Protein AF-A0A7S4I4C9-F1 (afdb_monomer)

Organism: NCBI:txid72548

pLDDT: mean 76.33, std 18.7, range [39.06, 92.88]

Secondary structure (DSSP, 8-state):
----------------------------------EEEEEEEETTEEEEEEEETTT--HHHHHHHHHHHHTPPTT----EEEE-SS--EEEE-SHHHHHHHHHHHHHSSS-EE-

Solvent-accessible surface area (backbone atoms only — not comparable to full-atom values): 7536 Å² total; per-residue (Å²): 140,82,89,86,91,84,80,87,87,88,84,84,93,76,82,95,74,89,78,87,75,74,85,72,74,82,78,69,82,78,66,91,63,62,57,38,36,45,40,51,75,58,93,92,48,72,51,72,50,76,47,40,70,88,70,64,41,48,65,52,52,50,57,50,48,32,72,71,74,68,51,61,87,91,65,86,78,77,53,63,38,52,59,93,91,64,51,81,48,77,42,88,45,50,69,55,43,50,52,50,48,54,55,18,61,75,39,89,77,41,44,39,71

Nearest PDB structures (foldseek):
  4mjs-assembly12_W  TM=8.061E-01  e=5.991E-05  Rattus norvegicus
  1wmh-assembly1_B  TM=8.757E-01  e=3.963E-04  Homo sapiens
  1wmh-assembly1_A  TM=9.223E-01  e=1.773E-03  Homo sapiens
  2kfk-assembly1_B  TM=7.683E-01  e=3.631E-03  Sacchar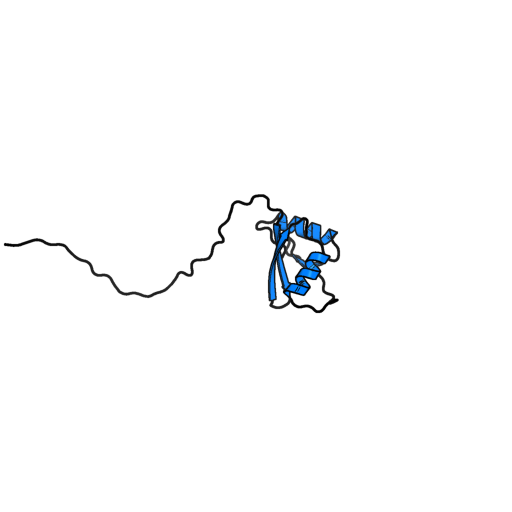omyces cerevisiae
  1j8c-assembly1_A  TM=4.738E-01  e=2.402E-02  Homo sapiens

Radius of gyration: 25.65 Å; Cα contacts (8 Å, |Δi|>4): 107; chains: 1; bounding box: 33×42×91 Å

Mean predicted aligned error: 13.72 Å

Sequence (113 aa):
ILPPFARHTSSSATRAELNTATIQAIQTPRTMANTIICKLSFGDEMRRFKINTEDITYQTIHTRAEALFGFAPDTKFKLQYKDDEGDVITMATDEEMFEAVALAVSIEPAILR

Foldseek 3Di:
DDDDDDDDDDDDDDDDDDDPPDPPDPDDPDPVQQKAWEWDDDDPDIDIDIDGLVRDFPVVVVVVCCVVVVNDPPPDDWDWWQAPVRDTHTDDGRVVVNVLQVRLVVDPPSYTD

Structure (mmCIF, N/CA/C/O backbone):
data_AF-A0A7S4I4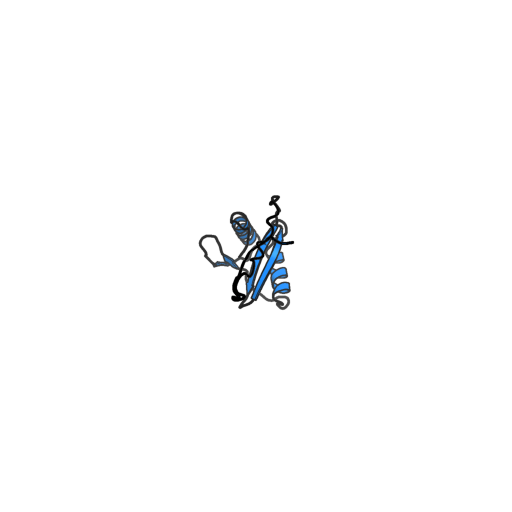C9-F1
#
_entry.id   AF-A0A7S4I4C9-F1
#
loop_
_atom_site.group_PDB
_atom_site.i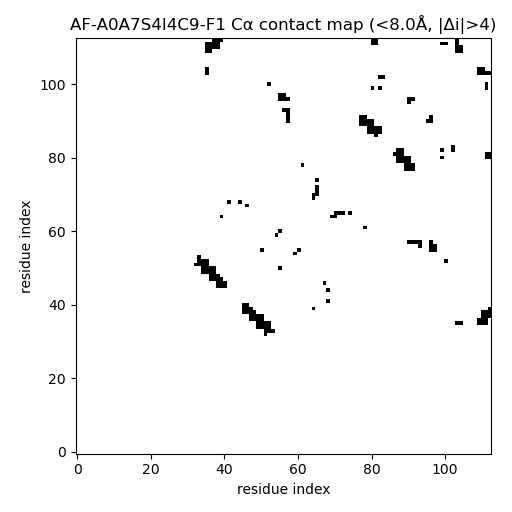d
_atom_site.type_symbol
_atom_site.label_atom_id
_atom_site.label_alt_id
_atom_site.label_comp_id
_atom_site.label_asym_id
_atom_site.label_entity_id
_atom_site.label_seq_id
_atom_site.pdbx_PDB_ins_code
_atom_site.Cartn_x
_atom_site.Cartn_y
_atom_site.Cartn_z
_atom_site.occupancy
_atom_site.B_iso_or_equiv
_atom_site.auth_seq_id
_atom_site.auth_comp_id
_atom_site.auth_asym_id
_atom_site.auth_atom_id
_atom_site.pdbx_PDB_model_num
ATOM 1 N N . ILE A 1 1 ? 4.363 -28.857 -81.036 1.00 44.81 1 ILE A N 1
ATOM 2 C CA . ILE A 1 1 ? 5.729 -28.943 -80.463 1.00 44.81 1 ILE A CA 1
ATOM 3 C C . ILE A 1 1 ? 5.582 -28.773 -78.947 1.00 44.81 1 ILE A C 1
ATOM 5 O O . ILE A 1 1 ? 4.866 -27.872 -78.539 1.00 44.81 1 ILE A O 1
ATOM 9 N N . LEU A 1 2 ? 6.158 -29.684 -78.159 1.00 43.03 2 LEU A N 1
ATOM 10 C CA . LEU A 1 2 ? 6.207 -29.775 -76.676 1.00 43.03 2 LEU A CA 1
ATOM 11 C C . LEU A 1 2 ? 7.688 -30.057 -76.293 1.00 43.03 2 LEU A C 1
ATOM 13 O O . LEU A 1 2 ? 8.426 -30.384 -77.230 1.00 43.03 2 LEU A O 1
ATOM 17 N N . PRO A 1 3 ? 8.166 -30.021 -75.019 1.00 63.00 3 PRO A N 1
ATOM 18 C CA . PRO A 1 3 ? 7.499 -29.927 -73.697 1.00 63.00 3 PRO A CA 1
ATOM 19 C C . PRO A 1 3 ? 7.925 -28.585 -72.996 1.00 63.00 3 PRO A C 1
ATOM 21 O O . PRO A 1 3 ? 7.834 -27.597 -73.722 1.00 63.00 3 PRO A O 1
ATOM 24 N N . PRO A 1 4 ? 8.406 -28.415 -71.723 1.00 55.78 4 PRO A N 1
ATOM 25 C CA . PRO A 1 4 ? 8.409 -29.249 -70.497 1.00 55.78 4 PRO A CA 1
ATOM 26 C C . PRO A 1 4 ? 8.120 -28.570 -69.114 1.00 55.78 4 PRO A C 1
ATOM 28 O O . PRO A 1 4 ? 8.767 -27.612 -68.714 1.00 55.78 4 PRO A O 1
ATOM 31 N N . PHE A 1 5 ? 7.289 -29.249 -68.306 1.00 42.97 5 PHE A N 1
ATOM 32 C CA . PHE A 1 5 ? 7.571 -29.713 -66.921 1.00 42.97 5 PHE A CA 1
ATOM 33 C C . PHE A 1 5 ? 7.920 -28.745 -65.748 1.00 42.97 5 PHE A C 1
ATOM 35 O O . PHE A 1 5 ? 9.053 -28.297 -65.604 1.00 42.97 5 PHE A O 1
ATOM 42 N N . ALA A 1 6 ? 7.017 -28.666 -64.754 1.00 49.12 6 ALA A N 1
ATOM 43 C CA . ALA A 1 6 ? 7.313 -28.526 -63.310 1.00 49.12 6 ALA A CA 1
ATOM 44 C C . ALA A 1 6 ? 6.112 -29.082 -62.500 1.00 49.12 6 ALA A C 1
ATOM 46 O O . ALA A 1 6 ? 5.012 -28.557 -62.595 1.00 49.12 6 ALA A O 1
ATOM 47 N N . ARG A 1 7 ? 6.183 -30.324 -62.001 1.00 45.25 7 ARG A N 1
ATOM 48 C CA . ARG A 1 7 ? 6.522 -30.744 -60.619 1.00 45.25 7 ARG A CA 1
ATOM 49 C C . ARG A 1 7 ? 5.521 -30.346 -59.509 1.00 45.25 7 ARG A C 1
ATOM 51 O O . ARG A 1 7 ? 5.375 -29.172 -59.222 1.00 45.25 7 ARG A O 1
ATOM 58 N N . HIS A 1 8 ? 4.928 -31.387 -58.891 1.00 39.06 8 HIS A N 1
ATOM 59 C CA . HIS A 1 8 ? 4.781 -31.685 -57.442 1.00 39.06 8 HIS A CA 1
ATOM 60 C C . HIS A 1 8 ? 4.703 -30.489 -56.454 1.00 39.06 8 HIS A C 1
ATOM 62 O O . HIS A 1 8 ? 5.545 -29.606 -56.499 1.00 39.06 8 HIS A O 1
ATOM 68 N N . THR A 1 9 ? 3.813 -30.472 -55.451 1.00 46.25 9 THR A N 1
ATOM 69 C CA . THR A 1 9 ? 3.727 -31.473 -54.357 1.00 46.25 9 THR A CA 1
ATOM 70 C C . THR A 1 9 ? 2.337 -31.596 -53.701 1.00 46.25 9 THR A C 1
ATOM 72 O O . THR A 1 9 ? 1.484 -30.721 -53.813 1.00 46.25 9 THR A O 1
ATOM 75 N N . SER A 1 10 ? 2.132 -32.690 -52.959 1.00 46.53 10 SER A N 1
ATOM 76 C CA . SER A 1 10 ? 1.012 -32.897 -52.025 1.00 46.53 10 SER A CA 1
ATOM 77 C C . SER A 1 10 ? 1.402 -32.499 -50.595 1.00 46.53 10 SER A C 1
ATOM 79 O O . SER A 1 10 ? 2.516 -32.815 -50.189 1.00 46.53 10 SER A O 1
ATOM 81 N N . SER A 1 11 ? 0.483 -31.919 -49.811 1.00 44.31 11 SER A N 1
ATOM 82 C CA . SER A 1 11 ? 0.466 -32.005 -48.332 1.00 44.31 11 SER A CA 1
ATOM 83 C C . SER A 1 11 ? -0.891 -31.502 -47.807 1.00 44.31 11 SER A C 1
ATOM 85 O O . SER A 1 11 ? -1.244 -30.346 -47.995 1.00 44.31 11 SER A O 1
ATOM 87 N N . SER A 1 12 ? -1.788 -32.400 -47.392 1.00 45.25 12 SER A N 1
ATOM 88 C CA . SER A 1 12 ? -2.016 -32.791 -45.985 1.00 45.25 12 SER A CA 1
ATOM 89 C C . SER A 1 12 ? -2.789 -31.750 -45.159 1.00 45.25 12 SER A C 1
ATOM 91 O O . SER A 1 12 ? -2.219 -30.799 -44.629 1.00 45.25 12 SER A O 1
ATOM 93 N N . ALA A 1 13 ? -4.091 -31.982 -44.986 1.00 49.75 13 ALA A N 1
ATOM 94 C CA . ALA A 1 13 ? -4.889 -31.270 -43.997 1.00 49.75 13 ALA A CA 1
ATOM 95 C C . ALA A 1 13 ? -4.618 -31.825 -42.590 1.00 49.75 13 ALA A C 1
ATOM 97 O O . ALA A 1 13 ? -4.847 -33.008 -42.356 1.00 49.75 13 ALA A O 1
ATOM 98 N N . THR A 1 14 ? -4.231 -30.965 -41.646 1.00 42.47 14 THR A N 1
ATOM 99 C CA . THR A 1 14 ? -4.340 -31.246 -40.205 1.00 42.47 14 THR A CA 1
ATOM 100 C C . THR A 1 14 ? -4.483 -29.960 -39.395 1.00 42.47 14 THR A C 1
ATOM 102 O O . THR A 1 14 ? -3.557 -29.163 -39.326 1.00 42.47 14 THR A O 1
ATOM 105 N N . ARG A 1 15 ? -5.629 -29.866 -38.708 1.00 48.28 15 ARG A N 1
ATOM 106 C CA . ARG A 1 15 ? -5.725 -29.568 -37.270 1.00 48.28 15 ARG A CA 1
ATOM 107 C C . ARG A 1 15 ? -5.181 -28.213 -36.783 1.00 48.28 15 ARG A C 1
ATOM 109 O O . ARG A 1 15 ? -4.002 -28.053 -36.495 1.00 48.28 15 ARG A O 1
ATOM 116 N N . ALA A 1 16 ? -6.110 -27.279 -36.582 1.00 48.41 16 ALA A N 1
ATOM 117 C CA . ALA A 1 16 ? -5.880 -26.070 -35.802 1.00 48.41 16 ALA A CA 1
ATOM 118 C C . ALA A 1 16 ? -5.681 -26.415 -34.316 1.00 48.41 16 ALA A C 1
ATOM 120 O O . ALA A 1 16 ? -6.617 -26.863 -33.660 1.00 48.41 16 ALA A O 1
ATOM 121 N N . GLU A 1 17 ? -4.481 -26.176 -33.791 1.00 51.69 17 GLU A N 1
ATOM 122 C CA . GLU A 1 17 ? -4.177 -26.174 -32.358 1.00 51.69 17 GLU A CA 1
ATOM 123 C C . GLU A 1 17 ? -2.926 -25.310 -32.104 1.00 51.69 17 GLU A C 1
ATOM 125 O O . GLU A 1 17 ? -1.985 -25.336 -32.891 1.00 51.69 17 GLU A O 1
ATOM 130 N N . LEU A 1 18 ? -2.924 -24.585 -30.977 1.00 44.72 18 LEU A N 1
ATOM 131 C CA . LEU A 1 18 ? -1.745 -24.010 -30.304 1.00 44.72 18 LEU A CA 1
ATOM 132 C C . LEU A 1 18 ? -0.932 -22.923 -31.048 1.00 44.72 18 LEU A C 1
ATOM 134 O O . LEU A 1 18 ? 0.101 -23.189 -31.654 1.00 44.72 18 LEU A O 1
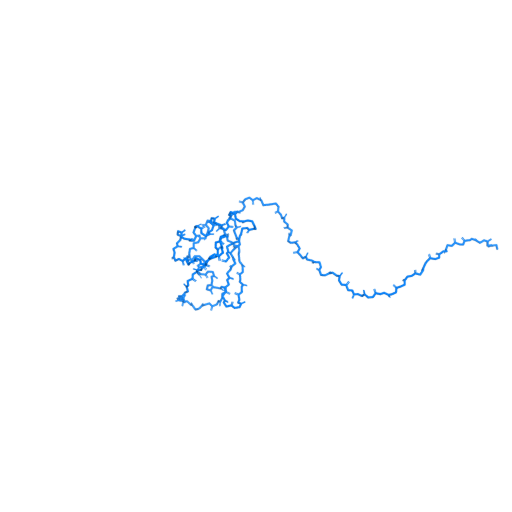ATOM 138 N N . ASN A 1 19 ? -1.260 -21.653 -30.786 1.00 46.25 19 ASN A N 1
ATOM 139 C CA . ASN A 1 19 ? -0.492 -20.921 -29.764 1.00 46.25 19 ASN A CA 1
ATOM 140 C C . ASN A 1 19 ? -1.167 -19.600 -29.363 1.00 46.25 19 ASN A C 1
ATOM 142 O O . ASN A 1 19 ? -1.183 -18.632 -30.123 1.00 46.25 19 ASN A O 1
ATOM 146 N N . THR A 1 20 ? -1.657 -19.533 -28.123 1.00 42.81 20 THR A N 1
ATOM 147 C CA . THR A 1 20 ? -1.976 -18.259 -27.469 1.00 42.81 20 THR A CA 1
ATOM 148 C C . THR A 1 20 ? -0.655 -17.579 -27.136 1.00 42.81 20 THR A C 1
ATOM 150 O O . THR A 1 20 ? -0.066 -17.839 -26.089 1.00 42.81 20 THR A O 1
ATOM 153 N N . ALA A 1 21 ? -0.153 -16.757 -28.058 1.00 47.12 21 ALA A N 1
ATOM 154 C CA . ALA A 1 21 ? 1.095 -16.035 -27.868 1.00 47.12 21 ALA A CA 1
ATOM 155 C C . ALA A 1 21 ? 0.984 -15.120 -26.641 1.00 47.12 21 ALA A C 1
ATOM 157 O O . ALA A 1 21 ? 0.265 -14.119 -26.651 1.00 47.12 21 ALA A O 1
ATOM 158 N N . THR A 1 22 ? 1.696 -15.498 -25.579 1.00 43.97 22 THR A N 1
ATOM 159 C CA . THR A 1 22 ? 1.883 -14.715 -24.361 1.00 43.97 22 THR A CA 1
ATOM 160 C C . THR A 1 22 ? 2.171 -13.263 -24.718 1.00 43.97 22 THR A C 1
ATOM 162 O O . THR A 1 22 ? 3.170 -12.981 -25.379 1.00 43.97 22 THR A O 1
ATOM 165 N N . ILE A 1 23 ? 1.341 -12.334 -24.232 1.00 54.06 23 ILE A N 1
ATOM 166 C CA . ILE A 1 23 ? 1.662 -10.904 -24.247 1.00 54.06 23 ILE A CA 1
ATOM 167 C C . ILE A 1 23 ? 2.795 -10.685 -23.238 1.00 54.06 23 ILE A C 1
ATOM 169 O O . ILE A 1 23 ? 2.581 -10.289 -22.092 1.00 54.06 23 ILE A O 1
ATOM 173 N N . GLN A 1 24 ? 4.021 -11.007 -23.654 1.00 47.50 24 GLN A N 1
ATOM 174 C CA . GLN A 1 24 ? 5.225 -10.609 -22.946 1.00 47.50 24 GLN A CA 1
ATOM 175 C C . GLN A 1 24 ? 5.292 -9.089 -23.039 1.00 47.50 24 GLN A C 1
ATOM 177 O O . GLN A 1 24 ? 5.474 -8.522 -24.116 1.00 47.50 24 GLN A O 1
ATOM 182 N N . ALA A 1 25 ? 5.048 -8.437 -21.902 1.00 54.62 25 ALA A N 1
ATOM 183 C CA . ALA A 1 25 ? 5.053 -6.990 -21.808 1.00 54.62 25 ALA A CA 1
ATOM 184 C C . ALA A 1 25 ? 6.380 -6.448 -22.348 1.00 54.62 25 ALA A C 1
ATOM 186 O O . ALA A 1 25 ? 7.450 -6.879 -21.917 1.00 54.62 25 ALA A O 1
ATOM 187 N N . ILE A 1 26 ? 6.283 -5.503 -23.284 1.00 51.56 26 ILE A N 1
ATOM 188 C CA . ILE A 1 26 ? 7.425 -4.818 -23.884 1.00 51.56 26 ILE A CA 1
ATOM 189 C C . ILE A 1 26 ? 8.227 -4.189 -22.742 1.00 51.56 26 ILE A C 1
ATOM 191 O O . ILE A 1 26 ? 7.781 -3.218 -22.129 1.00 51.56 26 ILE A O 1
ATOM 195 N N . GLN A 1 27 ? 9.389 -4.764 -22.428 1.00 53.38 27 GLN A N 1
ATOM 196 C CA . GLN A 1 27 ? 10.298 -4.203 -21.437 1.00 53.38 27 GLN A CA 1
ATOM 197 C C . GLN A 1 27 ? 10.994 -2.993 -22.060 1.00 53.38 27 GLN A C 1
ATOM 199 O O . GLN A 1 27 ? 12.077 -3.100 -22.632 1.00 53.38 27 GLN A O 1
ATOM 204 N N . THR A 1 28 ? 10.359 -1.825 -21.958 1.00 46.81 28 THR A N 1
ATOM 205 C CA . THR A 1 28 ? 11.081 -0.562 -22.093 1.00 46.81 28 THR A CA 1
ATOM 206 C C . THR A 1 28 ? 12.209 -0.525 -21.058 1.00 46.81 28 THR A C 1
ATOM 208 O O . THR A 1 28 ? 12.013 -0.985 -19.926 1.00 46.81 28 THR A O 1
ATOM 211 N N . PRO A 1 29 ? 13.399 -0.011 -21.422 1.00 41.09 29 PRO A N 1
ATOM 212 C CA . PRO A 1 29 ? 14.520 0.056 -20.500 1.00 41.09 29 PRO A CA 1
ATOM 213 C C . PRO A 1 29 ? 14.108 0.875 -19.282 1.00 41.09 29 PRO A C 1
ATOM 215 O O . PRO A 1 29 ? 13.622 2.002 -19.410 1.00 41.09 29 PRO A O 1
ATOM 218 N N . ARG A 1 30 ? 14.287 0.293 -18.094 1.00 49.94 30 ARG A N 1
ATOM 219 C CA . ARG A 1 30 ? 14.020 0.996 -16.846 1.00 49.94 30 ARG A CA 1
ATOM 220 C C . ARG A 1 30 ? 15.103 2.058 -16.656 1.00 49.94 30 ARG A C 1
ATOM 222 O O . ARG A 1 30 ? 16.138 1.803 -16.049 1.00 49.94 30 ARG A O 1
ATOM 229 N N . THR A 1 31 ? 14.812 3.285 -17.091 1.00 44.62 31 THR A N 1
ATOM 230 C CA . THR A 1 31 ? 15.118 4.444 -16.241 1.00 44.62 31 THR A CA 1
ATOM 231 C C . THR A 1 31 ? 14.704 4.067 -14.819 1.00 44.62 31 THR A C 1
ATOM 233 O O . THR A 1 31 ? 13.673 3.404 -14.672 1.00 44.62 31 THR A O 1
ATOM 236 N N . MET A 1 32 ? 15.483 4.455 -13.806 1.00 50.22 32 MET A N 1
ATOM 237 C CA . MET A 1 32 ? 15.166 4.268 -12.381 1.00 50.22 32 MET A CA 1
ATOM 238 C C . MET A 1 32 ? 13.902 5.066 -12.021 1.00 50.22 32 MET A C 1
ATOM 240 O O . MET A 1 32 ? 13.951 6.102 -11.368 1.00 50.22 32 MET A O 1
ATOM 244 N N . ALA A 1 33 ? 12.765 4.629 -12.552 1.00 56.09 33 ALA A N 1
ATOM 245 C CA . ALA A 1 33 ? 11.464 5.171 -12.273 1.00 56.09 33 ALA A CA 1
ATOM 246 C C . ALA A 1 33 ? 11.181 4.787 -10.835 1.00 56.09 33 ALA A C 1
ATOM 248 O O . ALA A 1 33 ? 11.167 3.600 -10.503 1.00 56.09 33 ALA A O 1
ATOM 249 N N . ASN A 1 34 ? 10.935 5.799 -10.014 1.00 76.19 34 ASN A N 1
ATOM 250 C CA . ASN A 1 34 ? 10.595 5.685 -8.604 1.00 76.19 34 ASN A CA 1
ATOM 251 C C . ASN A 1 34 ? 9.236 4.978 -8.396 1.00 76.19 34 ASN A C 1
ATOM 253 O O . ASN A 1 34 ? 8.574 5.207 -7.405 1.00 76.19 34 ASN A O 1
ATOM 257 N N . THR A 1 35 ? 8.755 4.169 -9.343 1.00 84.81 35 THR A N 1
ATOM 258 C CA . THR A 1 35 ? 7.388 3.660 -9.434 1.00 84.81 35 THR A CA 1
ATOM 259 C C . THR A 1 35 ? 7.351 2.159 -9.169 1.00 84.81 35 THR A C 1
ATOM 261 O O . THR A 1 35 ? 7.825 1.366 -9.987 1.00 84.81 35 THR A O 1
ATOM 264 N N . ILE A 1 36 ? 6.706 1.756 -8.076 1.00 89.31 36 ILE A N 1
ATOM 265 C CA . ILE A 1 36 ? 6.446 0.348 -7.752 1.00 89.31 36 ILE A CA 1
ATOM 266 C C . ILE A 1 36 ? 5.063 -0.095 -8.233 1.00 89.31 36 ILE A C 1
ATOM 268 O O . ILE A 1 36 ? 4.179 0.718 -8.521 1.00 89.31 36 ILE A O 1
ATOM 272 N N . ILE A 1 37 ? 4.860 -1.411 -8.307 1.00 91.00 37 ILE A N 1
ATOM 273 C CA . ILE A 1 37 ? 3.539 -2.010 -8.506 1.00 91.00 37 ILE A CA 1
ATOM 274 C C . ILE A 1 37 ? 3.009 -2.461 -7.141 1.00 91.00 37 ILE A C 1
ATOM 276 O O . ILE A 1 37 ? 3.479 -3.449 -6.586 1.00 91.00 37 ILE A O 1
ATOM 280 N N . CYS A 1 38 ? 1.989 -1.789 -6.618 1.00 91.44 38 CYS A N 1
ATOM 281 C CA . CYS A 1 38 ? 1.249 -2.279 -5.458 1.00 91.44 38 CYS A CA 1
ATOM 282 C C . CYS A 1 38 ? 0.192 -3.279 -5.930 1.00 91.44 38 CYS A C 1
ATOM 284 O O . CYS A 1 38 ? -0.648 -2.950 -6.773 1.00 91.44 38 CYS A O 1
ATOM 286 N N . LYS A 1 39 ? 0.222 -4.500 -5.395 1.00 92.88 39 LYS A N 1
ATOM 287 C CA . LYS A 1 39 ? -0.749 -5.561 -5.671 1.00 92.88 39 LYS A CA 1
ATOM 288 C C . LYS A 1 39 ? -1.513 -5.854 -4.380 1.00 92.88 39 LYS A C 1
ATOM 290 O O . LYS A 1 39 ? -1.004 -6.540 -3.509 1.00 92.88 39 LYS A O 1
ATOM 295 N N . LEU A 1 40 ? -2.737 -5.346 -4.280 1.00 92.31 40 LEU A N 1
ATOM 296 C CA . LEU A 1 40 ? -3.636 -5.597 -3.157 1.00 92.31 40 LEU A CA 1
ATOM 297 C C . LEU A 1 40 ? -4.521 -6.817 -3.440 1.00 92.31 40 LEU A C 1
ATOM 299 O O . LEU A 1 40 ? -4.944 -7.038 -4.579 1.00 92.31 40 LEU A O 1
ATOM 303 N N . SER A 1 41 ? -4.851 -7.575 -2.399 1.00 91.75 41 SER A N 1
ATOM 304 C CA . SER A 1 41 ? -5.794 -8.697 -2.464 1.00 91.75 41 SER A CA 1
ATOM 305 C C . SER A 1 41 ? -6.723 -8.706 -1.256 1.00 91.75 41 SER A C 1
ATOM 307 O O . SER A 1 41 ? -6.255 -8.584 -0.125 1.00 91.75 41 SER A O 1
ATOM 309 N N . PHE A 1 42 ? -8.019 -8.886 -1.500 1.00 90.56 42 PHE A N 1
ATOM 310 C CA . PHE A 1 42 ? -9.060 -8.956 -0.482 1.00 90.56 42 PHE A CA 1
ATOM 311 C C . PHE A 1 42 ? -10.105 -10.006 -0.882 1.00 90.56 42 PHE A C 1
ATOM 313 O O . PHE A 1 42 ? -10.770 -9.877 -1.909 1.00 90.56 42 PHE A O 1
ATOM 320 N N . GLY A 1 43 ? -10.241 -11.064 -0.077 1.00 88.69 43 GLY A N 1
ATOM 321 C CA . GLY A 1 43 ? -11.071 -12.216 -0.435 1.00 88.69 43 GLY A CA 1
ATOM 322 C C . GLY A 1 43 ? -10.580 -12.881 -1.726 1.00 88.69 43 GLY A C 1
ATOM 323 O O . GLY A 1 43 ? -9.411 -13.247 -1.822 1.00 88.69 43 GLY A O 1
ATOM 324 N N . ASP A 1 44 ? -11.474 -13.013 -2.706 1.00 89.94 44 ASP A N 1
ATOM 325 C CA . ASP A 1 44 ? -11.169 -13.525 -4.053 1.00 89.94 44 ASP A CA 1
ATOM 326 C C . ASP A 1 44 ? -10.667 -12.422 -5.013 1.00 89.94 44 ASP A C 1
ATOM 328 O O . ASP A 1 44 ? -10.134 -12.697 -6.087 1.00 89.94 44 ASP A O 1
ATOM 332 N N . GLU A 1 45 ? -10.807 -11.145 -4.638 1.00 90.75 45 GLU A N 1
ATOM 333 C CA . GLU A 1 45 ? -10.491 -10.024 -5.517 1.00 90.75 45 GLU A CA 1
ATOM 334 C C . GLU A 1 45 ? -9.026 -9.581 -5.395 1.00 90.75 45 GLU A C 1
ATOM 336 O O . GLU A 1 45 ? -8.485 -9.392 -4.303 1.00 90.75 45 GLU A O 1
ATOM 341 N N . MET A 1 46 ? -8.380 -9.347 -6.541 1.00 92.75 46 MET A N 1
ATOM 342 C CA . MET A 1 46 ? -7.004 -8.858 -6.614 1.00 92.75 46 MET A CA 1
ATOM 343 C C . MET A 1 46 ? -6.899 -7.658 -7.554 1.00 92.75 46 MET A C 1
ATOM 345 O O . MET A 1 46 ? -7.220 -7.734 -8.742 1.00 92.75 46 MET A O 1
ATOM 349 N N . ARG A 1 47 ? -6.386 -6.542 -7.033 1.00 90.69 47 ARG A N 1
ATOM 350 C CA . ARG A 1 47 ? -6.225 -5.276 -7.757 1.00 90.69 47 ARG A CA 1
ATOM 351 C C . ARG A 1 47 ? -4.764 -4.852 -7.724 1.00 90.69 47 ARG A C 1
ATOM 353 O O . ARG A 1 47 ? -4.103 -4.944 -6.697 1.00 90.69 47 ARG A O 1
ATOM 360 N N . ARG A 1 48 ? -4.244 -4.375 -8.857 1.00 91.19 48 ARG A N 1
ATOM 361 C CA . ARG A 1 48 ? -2.875 -3.850 -8.948 1.00 91.19 48 ARG A CA 1
ATOM 362 C C . ARG A 1 48 ? -2.881 -2.433 -9.499 1.00 91.19 48 ARG A C 1
ATOM 364 O O . ARG A 1 48 ? -3.601 -2.158 -10.457 1.00 91.19 48 ARG A O 1
ATOM 371 N N . PHE A 1 49 ? -2.057 -1.564 -8.935 1.00 90.44 49 PHE A N 1
ATOM 372 C CA . PHE A 1 49 ? -1.831 -0.211 -9.432 1.00 90.44 49 PHE A CA 1
ATOM 373 C C . PHE A 1 49 ? -0.345 0.140 -9.369 1.00 90.44 49 PHE A C 1
ATOM 375 O O . PHE A 1 49 ? 0.456 -0.580 -8.777 1.00 90.44 49 PHE A O 1
ATOM 382 N N . LYS A 1 50 ? 0.021 1.233 -10.036 1.00 91.12 50 LYS A N 1
ATOM 383 C CA . LYS A 1 50 ? 1.365 1.806 -9.998 1.00 91.12 50 LYS A CA 1
ATOM 384 C C . LYS A 1 50 ? 1.325 3.099 -9.196 1.00 91.12 50 LYS A C 1
ATOM 386 O O . LYS A 1 50 ? 0.377 3.867 -9.350 1.00 91.12 50 LYS A O 1
ATOM 391 N N . ILE A 1 51 ? 2.330 3.318 -8.361 1.00 90.19 51 ILE A N 1
ATOM 392 C CA . ILE A 1 51 ? 2.490 4.515 -7.528 1.00 90.19 51 ILE A CA 1
ATOM 393 C C . ILE A 1 51 ? 3.981 4.793 -7.348 1.00 90.19 51 ILE A C 1
ATOM 395 O O . ILE A 1 51 ? 4.780 3.855 -7.408 1.00 90.19 51 ILE A O 1
ATOM 399 N N . ASN A 1 52 ? 4.362 6.056 -7.155 1.00 89.69 52 ASN A N 1
ATOM 400 C CA . ASN A 1 52 ? 5.745 6.377 -6.833 1.00 89.69 52 ASN A CA 1
ATOM 401 C C . ASN A 1 52 ? 6.054 6.085 -5.356 1.00 89.69 52 ASN A C 1
ATOM 403 O O . ASN A 1 52 ? 5.188 6.212 -4.494 1.00 89.69 52 ASN A O 1
ATOM 407 N N . THR A 1 53 ? 7.296 5.719 -5.066 1.00 84.94 53 THR A N 1
ATOM 408 C CA . THR A 1 53 ? 7.850 5.453 -3.731 1.00 84.94 53 THR A CA 1
ATOM 409 C C . THR A 1 53 ? 7.940 6.708 -2.865 1.00 84.94 53 THR A C 1
ATOM 411 O O . THR A 1 53 ? 8.089 6.597 -1.656 1.00 84.94 53 THR A O 1
ATOM 414 N N . GLU A 1 54 ? 7.817 7.893 -3.463 1.00 84.88 54 GLU A N 1
ATOM 415 C CA . GLU A 1 54 ? 7.677 9.178 -2.766 1.00 84.88 54 GLU A CA 1
ATOM 416 C C . GLU A 1 54 ? 6.213 9.545 -2.445 1.00 84.88 54 GLU A C 1
ATOM 418 O O . GLU A 1 54 ? 5.959 10.271 -1.490 1.00 84.88 54 GLU A O 1
ATOM 423 N N . ASP A 1 55 ? 5.244 9.008 -3.200 1.00 85.69 55 ASP A N 1
ATOM 424 C CA . ASP A 1 55 ? 3.801 9.255 -3.013 1.00 85.69 55 ASP A CA 1
ATOM 425 C C . ASP A 1 55 ? 3.134 8.228 -2.070 1.00 85.69 55 ASP A C 1
ATOM 427 O O . ASP A 1 55 ? 1.951 8.347 -1.709 1.00 85.69 55 ASP A O 1
ATOM 431 N N . ILE A 1 56 ? 3.856 7.158 -1.722 1.00 87.69 56 ILE A N 1
ATOM 432 C CA . ILE A 1 56 ? 3.322 6.049 -0.939 1.00 87.69 56 ILE A CA 1
ATOM 433 C C . ILE A 1 56 ? 3.377 6.348 0.559 1.00 87.69 56 ILE A C 1
ATOM 435 O O . ILE A 1 56 ? 4.427 6.530 1.160 1.00 87.69 56 ILE A O 1
ATOM 439 N N . THR A 1 57 ? 2.198 6.357 1.170 1.00 89.38 57 THR A N 1
ATOM 440 C CA . THR A 1 57 ? 2.014 6.441 2.619 1.00 89.38 57 THR A CA 1
ATOM 441 C C . THR A 1 57 ? 0.952 5.430 3.028 1.00 89.38 57 THR A C 1
ATOM 443 O O . THR A 1 57 ? 0.147 5.001 2.188 1.00 89.38 57 THR A O 1
ATOM 446 N N . TYR A 1 58 ? 0.894 5.085 4.316 1.00 88.75 58 TYR A N 1
ATOM 447 C CA . TYR A 1 58 ? -0.165 4.230 4.857 1.00 88.75 58 TYR A CA 1
ATOM 448 C C . TYR A 1 58 ? -1.565 4.736 4.458 1.00 88.75 58 TYR A C 1
ATOM 450 O O . TYR A 1 58 ? -2.379 3.983 3.916 1.00 88.75 58 TYR A O 1
ATOM 458 N N . GLN A 1 59 ? -1.808 6.044 4.609 1.00 89.31 59 GLN A N 1
ATOM 459 C CA . GLN A 1 59 ? -3.073 6.682 4.238 1.00 89.31 59 GLN A CA 1
ATOM 460 C C . GLN A 1 59 ? -3.345 6.622 2.727 1.00 89.31 59 GLN A C 1
ATOM 462 O O . GLN A 1 59 ? -4.471 6.320 2.327 1.00 89.31 59 GLN A O 1
ATOM 467 N N . THR A 1 60 ? -2.333 6.853 1.877 1.00 90.69 60 THR A N 1
ATOM 468 C CA . THR A 1 60 ? -2.491 6.758 0.415 1.00 90.69 60 THR A CA 1
ATOM 469 C C . THR A 1 60 ? -2.950 5.357 0.008 1.00 90.69 60 THR A C 1
ATOM 471 O O . THR A 1 60 ? -3.856 5.221 -0.815 1.00 90.69 60 THR A O 1
ATOM 474 N N . ILE A 1 61 ? -2.365 4.303 0.590 1.00 90.38 61 ILE A N 1
ATOM 475 C CA . ILE A 1 61 ? -2.744 2.917 0.286 1.00 90.38 61 ILE A CA 1
ATOM 476 C C . ILE A 1 61 ? -4.125 2.573 0.855 1.00 90.38 61 ILE A C 1
ATOM 478 O O . ILE A 1 61 ? -4.895 1.914 0.157 1.00 90.38 61 ILE A O 1
ATOM 482 N N . HIS A 1 62 ? -4.487 3.072 2.042 1.00 90.12 62 HIS A N 1
ATOM 483 C CA . HIS A 1 62 ? -5.827 2.893 2.617 1.00 90.12 62 HIS A CA 1
ATOM 484 C C . HIS A 1 62 ? -6.912 3.469 1.690 1.00 90.12 62 HIS A C 1
ATOM 486 O O . HIS A 1 62 ? -7.789 2.740 1.229 1.00 90.12 62 HIS A O 1
ATOM 492 N N . THR A 1 63 ? -6.784 4.738 1.292 1.00 90.50 63 THR A N 1
ATOM 493 C CA . THR A 1 63 ? -7.725 5.400 0.370 1.00 90.50 63 THR A CA 1
ATOM 494 C C . THR A 1 63 ? -7.762 4.730 -1.011 1.00 90.50 63 THR A C 1
ATOM 496 O O . THR A 1 63 ? -8.815 4.654 -1.648 1.00 90.50 63 THR A O 1
ATOM 499 N N . ARG A 1 64 ? -6.634 4.188 -1.497 1.00 90.69 64 ARG A N 1
ATOM 500 C CA . ARG A 1 64 ? -6.610 3.393 -2.739 1.00 90.69 64 ARG A CA 1
ATOM 501 C C . ARG A 1 64 ? -7.331 2.057 -2.582 1.00 90.69 64 ARG A C 1
ATOM 503 O O . ARG A 1 64 ? -8.039 1.674 -3.507 1.00 90.69 64 ARG A O 1
ATOM 510 N N . ALA A 1 65 ? -7.176 1.364 -1.457 1.00 90.69 65 ALA A N 1
ATOM 511 C CA . ALA A 1 65 ? -7.869 0.108 -1.186 1.00 90.69 65 ALA A CA 1
ATOM 512 C C . ALA A 1 65 ? -9.390 0.320 -1.101 1.00 90.69 65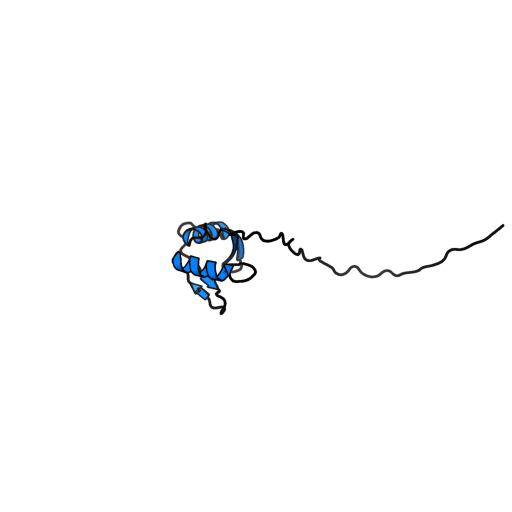 ALA A C 1
ATOM 514 O O . ALA A 1 65 ? -10.131 -0.384 -1.784 1.00 90.69 65 ALA A O 1
ATOM 515 N N . GLU A 1 66 ? -9.846 1.345 -0.373 1.00 91.31 66 GLU A N 1
ATOM 516 C CA . GLU A 1 66 ? -11.262 1.742 -0.309 1.00 91.31 66 GLU A CA 1
ATOM 517 C C . GLU A 1 66 ? -11.858 1.954 -1.706 1.00 91.31 66 GLU A C 1
ATOM 519 O O . GLU A 1 66 ? -12.873 1.349 -2.050 1.00 91.31 66 GLU A O 1
ATOM 524 N N . ALA A 1 67 ? -11.183 2.743 -2.549 1.00 90.25 67 ALA A N 1
ATOM 525 C CA . ALA A 1 67 ? -11.632 3.032 -3.909 1.00 90.25 67 ALA A CA 1
ATOM 526 C C . ALA A 1 67 ? -11.568 1.822 -4.866 1.00 90.25 67 ALA A C 1
ATOM 528 O O . ALA A 1 67 ? -12.315 1.780 -5.843 1.00 90.25 67 ALA A O 1
ATOM 529 N N . LEU A 1 68 ? -10.670 0.859 -4.627 1.00 90.88 68 LEU A N 1
ATOM 530 C CA . LEU A 1 68 ? -10.469 -0.311 -5.493 1.00 90.88 68 LEU A CA 1
ATOM 531 C C . LEU A 1 68 ? -11.398 -1.484 -5.164 1.00 90.88 68 LEU A C 1
ATOM 533 O O . LEU A 1 68 ? -11.808 -2.178 -6.093 1.00 90.88 68 LEU A O 1
ATOM 537 N N . PHE A 1 69 ? -11.711 -1.694 -3.883 1.00 88.94 69 PHE A N 1
ATOM 538 C CA . PHE A 1 69 ? -12.586 -2.771 -3.397 1.00 88.94 69 PHE A CA 1
ATOM 539 C C . PHE A 1 69 ? -14.000 -2.286 -3.030 1.00 88.94 69 PHE A C 1
ATOM 541 O O . PHE A 1 69 ? -14.853 -3.089 -2.661 1.00 88.94 69 PHE A O 1
ATOM 548 N N . GLY A 1 70 ? -14.271 -0.979 -3.129 1.00 88.38 70 GLY A N 1
ATOM 549 C CA . GLY A 1 70 ? -15.587 -0.404 -2.842 1.00 88.38 70 GLY A CA 1
ATOM 550 C C . GLY A 1 70 ? -15.962 -0.446 -1.360 1.00 88.38 70 GLY A C 1
ATOM 551 O O . GLY A 1 70 ? -17.137 -0.616 -1.033 1.00 88.38 70 GLY A O 1
ATOM 552 N N . PHE A 1 71 ? -14.982 -0.320 -0.460 1.00 88.50 71 PHE A N 1
ATOM 553 C CA . PHE A 1 71 ? -15.259 -0.254 0.974 1.00 88.50 71 PHE A CA 1
ATOM 554 C C . PHE A 1 71 ? -16.048 1.015 1.320 1.00 88.50 71 PHE A C 1
ATOM 556 O O . PHE A 1 71 ? -15.896 2.060 0.684 1.00 88.50 71 PHE A O 1
ATOM 563 N N . ALA A 1 72 ? -16.885 0.935 2.356 1.00 87.06 72 ALA A N 1
ATOM 564 C CA . ALA A 1 72 ? -17.555 2.115 2.885 1.00 87.06 72 ALA A CA 1
ATOM 565 C C . ALA A 1 72 ? -16.523 3.080 3.508 1.00 87.06 72 ALA A C 1
ATOM 567 O O . ALA A 1 72 ? -15.503 2.609 4.029 1.00 87.06 72 ALA A O 1
ATOM 568 N N . PRO A 1 73 ? -16.784 4.401 3.526 1.00 77.38 73 PRO A N 1
ATOM 569 C CA . PRO A 1 73 ? -16.001 5.336 4.330 1.00 77.38 73 PRO A CA 1
ATOM 570 C C . PRO A 1 73 ? -15.873 4.844 5.779 1.00 77.38 73 PRO A C 1
ATOM 572 O O . PRO A 1 73 ? -16.794 4.212 6.301 1.00 77.38 73 PRO A O 1
ATOM 575 N N . ASP A 1 74 ? -14.721 5.094 6.401 1.00 78.31 74 ASP A N 1
ATOM 576 C CA . ASP A 1 74 ? -14.389 4.662 7.768 1.00 78.31 74 ASP A CA 1
ATOM 577 C C . ASP A 1 74 ? -14.357 3.130 7.997 1.00 78.31 74 ASP A C 1
ATOM 579 O O . ASP A 1 74 ? -14.290 2.669 9.144 1.00 78.31 74 ASP A O 1
ATOM 583 N N . THR A 1 75 ? -14.344 2.311 6.933 1.00 85.44 75 THR A N 1
ATOM 584 C CA . THR A 1 75 ? -14.128 0.858 7.056 1.00 85.44 75 THR A CA 1
ATOM 585 C C . THR A 1 75 ? -12.740 0.590 7.631 1.00 85.44 75 THR A C 1
ATOM 587 O O . THR A 1 75 ? -11.726 0.813 6.976 1.00 85.44 75 THR A O 1
ATOM 590 N N . LYS A 1 76 ? -12.684 0.053 8.852 1.00 84.69 76 LYS A N 1
ATOM 591 C CA . LYS A 1 76 ? -11.421 -0.307 9.502 1.00 84.69 76 LYS A CA 1
ATOM 592 C C . LYS A 1 76 ? -10.916 -1.653 8.994 1.00 84.69 76 LYS A C 1
ATOM 594 O O . LYS A 1 76 ? -11.401 -2.698 9.425 1.00 84.69 76 LYS A O 1
ATOM 599 N N . PHE A 1 77 ? -9.908 -1.623 8.133 1.00 88.00 77 PHE A N 1
ATOM 600 C CA . PHE A 1 77 ? -9.099 -2.788 7.779 1.00 88.00 77 PHE A CA 1
ATOM 601 C C . PHE A 1 77 ? -7.642 -2.574 8.202 1.00 88.00 77 PHE A C 1
ATOM 603 O O . PHE A 1 77 ? -7.233 -1.477 8.577 1.00 88.00 77 PHE A O 1
ATOM 610 N N . LYS A 1 78 ? -6.864 -3.656 8.185 1.00 90.00 78 LYS A N 1
ATOM 611 C CA . LYS A 1 78 ? -5.414 -3.616 8.377 1.00 90.00 78 LYS A CA 1
ATOM 612 C C . LYS A 1 78 ? -4.746 -3.979 7.065 1.00 90.00 78 LYS A C 1
ATOM 614 O O . LYS A 1 78 ? -5.180 -4.924 6.403 1.00 90.00 78 LYS A O 1
ATOM 619 N N 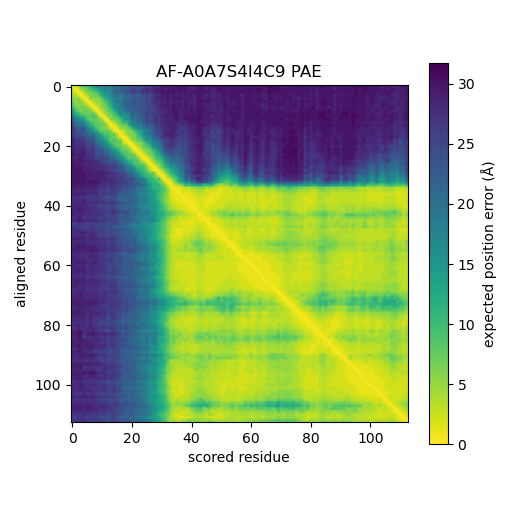. LEU A 1 79 ? -3.700 -3.248 6.705 1.00 90.62 79 LEU A N 1
ATOM 620 C CA . LEU A 1 79 ? -2.845 -3.634 5.593 1.00 90.62 79 LEU A CA 1
ATOM 621 C C . LEU A 1 79 ? -1.847 -4.686 6.082 1.00 90.62 79 LEU A C 1
ATOM 623 O O . LEU A 1 79 ? -1.368 -4.635 7.212 1.00 90.62 79 LEU A O 1
ATOM 627 N N . GLN A 1 80 ? -1.560 -5.658 5.228 1.00 92.69 80 GLN A N 1
ATOM 628 C CA . GLN A 1 80 ? -0.535 -6.670 5.453 1.00 92.69 80 GLN A CA 1
ATOM 629 C C . GLN A 1 80 ? 0.283 -6.788 4.171 1.00 92.69 80 GLN A C 1
ATOM 631 O O . GLN A 1 80 ? -0.281 -6.627 3.086 1.00 92.69 80 GLN A O 1
ATOM 636 N N . TYR A 1 81 ? 1.575 -7.064 4.297 1.00 91.75 81 TYR A N 1
ATOM 637 C CA . TYR A 1 81 ? 2.450 -7.390 3.174 1.00 91.75 81 TYR A CA 1
ATOM 638 C C . TYR A 1 81 ? 3.113 -8.746 3.394 1.00 91.75 81 TYR A C 1
ATOM 640 O O . TYR A 1 81 ? 3.088 -9.286 4.502 1.00 91.75 81 TYR A O 1
ATOM 648 N N . LYS A 1 82 ? 3.686 -9.296 2.322 1.00 89.00 82 LYS A N 1
ATOM 649 C CA . LYS A 1 82 ? 4.629 -10.415 2.410 1.00 89.00 82 LYS A CA 1
ATOM 650 C C . LYS A 1 82 ?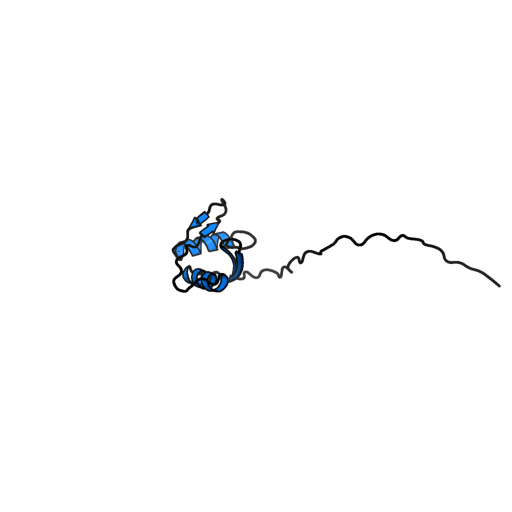 6.061 -9.939 2.233 1.00 89.00 82 LYS A C 1
ATOM 652 O O . LYS A 1 82 ? 6.338 -9.261 1.240 1.00 89.00 82 LYS A O 1
ATOM 657 N N . ASP A 1 83 ? 6.926 -10.316 3.163 1.00 86.19 83 ASP A N 1
ATOM 658 C CA . ASP A 1 83 ? 8.375 -10.120 3.073 1.00 86.19 83 ASP A CA 1
ATOM 659 C C . ASP A 1 83 ? 9.047 -11.177 2.165 1.00 86.19 83 ASP A C 1
ATOM 661 O O . ASP A 1 83 ? 8.381 -11.897 1.406 1.00 86.19 83 ASP A O 1
ATOM 665 N N . ASP A 1 84 ? 10.380 -11.223 2.183 1.00 81.38 84 ASP A N 1
ATOM 666 C CA . ASP A 1 84 ? 11.202 -12.176 1.438 1.00 81.38 84 ASP A CA 1
ATOM 667 C C . ASP A 1 84 ? 11.291 -13.570 2.085 1.00 81.38 84 ASP A C 1
ATOM 669 O O . ASP A 1 84 ? 11.510 -14.549 1.365 1.00 81.38 84 ASP A O 1
ATOM 673 N N . GLU A 1 85 ? 11.034 -13.691 3.391 1.00 84.75 85 GLU A N 1
ATOM 674 C CA . GLU A 1 85 ? 10.895 -14.978 4.094 1.00 84.75 85 GLU A CA 1
ATOM 675 C C . GLU A 1 85 ? 9.516 -15.627 3.824 1.00 84.75 85 GLU A C 1
ATOM 677 O O . GLU A 1 85 ? 9.355 -16.850 3.885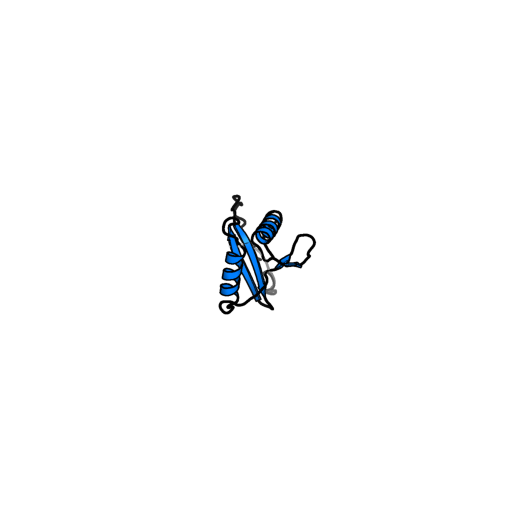 1.00 84.75 85 GLU A O 1
ATOM 682 N N . GLY A 1 86 ? 8.538 -14.819 3.404 1.00 84.12 86 GLY A N 1
ATOM 683 C CA . GLY A 1 86 ? 7.172 -15.207 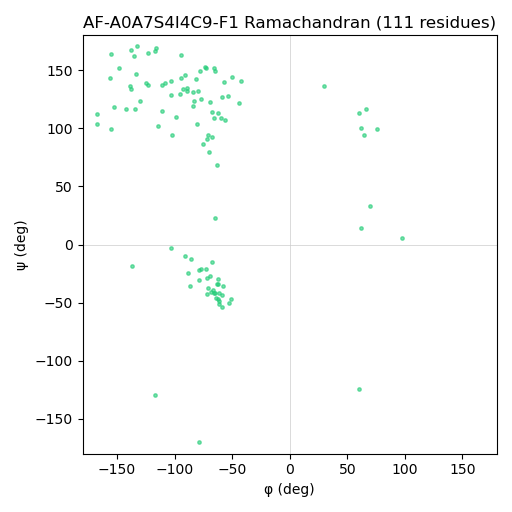3.059 1.00 84.12 86 GLY A CA 1
ATOM 684 C C . GLY A 1 86 ? 6.159 -14.995 4.187 1.00 84.12 86 GLY A C 1
ATOM 685 O O . GLY A 1 86 ? 4.988 -15.373 4.014 1.00 84.12 86 GLY A O 1
ATOM 686 N N . ASP A 1 87 ? 6.592 -14.388 5.293 1.00 88.94 87 ASP A N 1
ATOM 687 C CA . ASP A 1 87 ? 5.778 -14.079 6.459 1.00 88.94 87 ASP A CA 1
ATOM 688 C C . ASP A 1 87 ? 4.822 -12.914 6.178 1.00 88.94 87 ASP A C 1
ATOM 690 O O . ASP A 1 87 ? 5.014 -12.091 5.281 1.00 88.94 87 ASP A O 1
ATOM 694 N N . VAL A 1 88 ? 3.697 -12.904 6.898 1.00 90.81 88 VAL A N 1
ATOM 695 C CA . VAL A 1 88 ? 2.616 -11.930 6.699 1.00 90.81 88 VAL A CA 1
ATOM 696 C C . VAL A 1 88 ? 2.695 -10.875 7.791 1.00 90.81 88 VAL A C 1
ATOM 698 O O . VAL A 1 88 ? 2.147 -11.042 8.883 1.00 90.81 88 VAL A O 1
ATOM 701 N N . ILE A 1 89 ? 3.370 -9.774 7.481 1.00 91.44 89 ILE A N 1
ATOM 702 C CA . ILE A 1 89 ? 3.591 -8.670 8.411 1.00 91.44 89 ILE A CA 1
ATOM 703 C C . ILE A 1 89 ? 2.435 -7.672 8.304 1.00 91.44 89 ILE A C 1
ATOM 705 O O . ILE A 1 89 ? 2.020 -7.274 7.214 1.00 91.44 89 ILE A O 1
ATOM 709 N N . THR A 1 90 ? 1.882 -7.274 9.451 1.00 91.75 90 THR A N 1
ATOM 710 C CA . THR A 1 90 ? 0.839 -6.241 9.539 1.00 91.75 90 THR A CA 1
ATOM 711 C C . THR A 1 90 ? 1.476 -4.860 9.564 1.00 91.75 90 THR A C 1
ATOM 713 O O . THR A 1 90 ? 2.353 -4.627 10.383 1.00 91.75 90 THR A O 1
ATOM 716 N N . MET A 1 91 ? 0.978 -3.942 8.735 1.00 89.06 91 MET A N 1
ATOM 717 C CA . MET A 1 91 ? 1.326 -2.519 8.779 1.00 89.06 91 MET A CA 1
ATOM 718 C C . MET A 1 91 ? 0.192 -1.722 9.431 1.00 89.06 91 MET A C 1
ATOM 720 O O . MET A 1 91 ? -0.992 -1.969 9.174 1.00 89.06 91 MET A O 1
ATOM 724 N N . ALA A 1 92 ? 0.567 -0.737 10.235 1.00 86.25 92 ALA A N 1
ATOM 725 C CA . ALA A 1 92 ? -0.285 0.253 10.878 1.00 86.25 92 ALA A CA 1
ATOM 726 C C . ALA A 1 92 ? 0.307 1.680 10.825 1.00 86.25 92 ALA A C 1
ATOM 728 O O . ALA A 1 92 ? -0.453 2.633 11.006 1.00 86.25 92 ALA A O 1
ATOM 729 N N . THR A 1 93 ? 1.612 1.842 10.569 1.00 87.62 93 THR A N 1
ATOM 730 C CA . THR A 1 93 ? 2.292 3.145 10.436 1.00 87.62 93 THR A CA 1
ATOM 731 C C . THR A 1 93 ? 2.873 3.378 9.035 1.00 87.62 93 THR A C 1
ATOM 733 O O . THR A 1 93 ? 2.920 2.489 8.180 1.00 87.62 93 THR A O 1
ATOM 736 N N . ASP A 1 94 ? 3.296 4.615 8.774 1.00 87.44 94 ASP A N 1
ATOM 737 C CA . ASP A 1 94 ? 4.072 4.991 7.591 1.00 87.44 94 ASP A CA 1
ATOM 738 C C . ASP A 1 94 ? 5.523 4.477 7.626 1.00 87.44 94 ASP A C 1
ATOM 740 O O . ASP A 1 94 ? 6.055 4.155 6.565 1.00 87.44 94 ASP A O 1
ATOM 744 N N . GLU A 1 95 ? 6.123 4.307 8.808 1.00 87.50 95 GLU A N 1
ATOM 745 C CA . GLU A 1 95 ? 7.455 3.702 8.974 1.00 87.50 95 GLU A CA 1
ATOM 746 C C . GLU A 1 95 ? 7.471 2.251 8.457 1.00 87.50 95 GLU A C 1
ATOM 748 O O . GLU A 1 95 ? 8.269 1.911 7.583 1.00 87.50 95 GLU A O 1
ATOM 753 N N . GLU A 1 96 ? 6.515 1.423 8.897 1.00 88.69 96 GLU A N 1
ATOM 754 C CA . GLU A 1 96 ? 6.368 0.027 8.448 1.00 88.69 96 GLU A CA 1
ATOM 755 C C . GLU A 1 96 ? 6.053 -0.061 6.940 1.00 88.69 96 GLU A C 1
ATOM 757 O O . GLU A 1 96 ? 6.502 -0.976 6.246 1.00 88.69 96 GLU A O 1
ATOM 762 N N . MET A 1 97 ? 5.300 0.911 6.406 1.00 88.62 97 MET A N 1
ATOM 763 C CA . MET A 1 97 ? 5.031 1.022 4.968 1.00 88.62 97 MET A CA 1
ATOM 764 C C . MET A 1 97 ? 6.305 1.357 4.180 1.00 88.62 97 MET A C 1
ATOM 766 O O . MET A 1 97 ? 6.503 0.821 3.090 1.00 88.62 97 MET A O 1
ATOM 770 N N . PHE A 1 98 ? 7.177 2.221 4.706 1.00 88.31 98 PHE A N 1
ATOM 771 C CA . PHE A 1 98 ? 8.444 2.564 4.061 1.00 88.31 98 PHE A CA 1
ATOM 772 C C . PHE A 1 98 ? 9.391 1.359 3.997 1.00 88.31 98 PHE A C 1
ATOM 774 O O . PHE A 1 98 ? 9.985 1.110 2.948 1.00 88.31 98 PHE A O 1
ATOM 781 N N . GLU A 1 99 ? 9.477 0.563 5.067 1.00 87.94 99 GLU A N 1
ATOM 782 C CA . GLU A 1 99 ? 10.245 -0.690 5.075 1.00 87.94 99 GLU A CA 1
ATOM 783 C C . GLU A 1 99 ? 9.700 -1.698 4.054 1.00 87.94 99 GLU A C 1
ATOM 785 O O . GLU A 1 99 ? 10.452 -2.191 3.209 1.00 87.94 99 GLU A O 1
ATOM 790 N N . ALA A 1 100 ? 8.382 -1.929 4.040 1.00 89.19 100 ALA A N 1
ATOM 791 C CA . ALA A 1 100 ? 7.733 -2.810 3.068 1.00 89.19 100 ALA A CA 1
ATOM 792 C C . ALA A 1 100 ? 7.981 -2.365 1.612 1.00 89.19 100 ALA A C 1
ATOM 794 O O . ALA A 1 100 ? 8.154 -3.191 0.712 1.00 89.19 100 ALA A O 1
ATOM 795 N N . VAL A 1 101 ? 8.039 -1.053 1.365 1.00 89.19 101 VAL A N 1
ATOM 796 C CA . VAL A 1 101 ? 8.369 -0.469 0.057 1.00 89.19 101 VAL A CA 1
ATOM 797 C C . VAL A 1 101 ? 9.843 -0.641 -0.290 1.00 89.19 101 VAL A C 1
ATOM 799 O O . VAL A 1 101 ? 10.147 -0.999 -1.427 1.00 89.19 101 VAL A O 1
ATOM 802 N N . ALA A 1 102 ? 10.760 -0.435 0.656 1.00 87.88 102 ALA A N 1
ATOM 803 C CA . ALA A 1 102 ? 12.189 -0.650 0.445 1.00 87.88 102 ALA A CA 1
ATOM 804 C C . ALA A 1 102 ? 12.495 -2.120 0.098 1.00 87.88 102 ALA A C 1
ATOM 806 O O . ALA A 1 102 ? 13.237 -2.384 -0.851 1.00 87.88 102 ALA A O 1
ATOM 807 N N . LEU A 1 103 ? 11.849 -3.067 0.790 1.00 87.12 103 LEU A N 1
ATOM 808 C CA . LEU A 1 103 ? 11.880 -4.498 0.467 1.00 87.12 103 LEU A CA 1
ATOM 809 C C . LEU A 1 103 ? 11.273 -4.776 -0.917 1.00 87.12 103 LEU A C 1
ATOM 811 O O . LEU A 1 103 ? 11.880 -5.449 -1.747 1.00 87.12 103 LEU A O 1
ATOM 815 N N . ALA A 1 104 ? 10.110 -4.200 -1.230 1.00 87.56 104 ALA A N 1
ATOM 816 C CA . ALA A 1 104 ? 9.489 -4.368 -2.542 1.00 87.56 104 ALA A CA 1
ATOM 817 C C . ALA A 1 104 ? 10.342 -3.811 -3.697 1.00 87.56 104 ALA A C 1
ATOM 819 O O . ALA A 1 104 ? 10.244 -4.328 -4.805 1.00 87.56 104 ALA A O 1
ATOM 820 N N . VAL A 1 105 ? 11.160 -2.775 -3.473 1.00 86.75 105 VAL A N 1
ATOM 821 C CA . VAL A 1 105 ? 12.078 -2.195 -4.474 1.00 86.75 105 VAL A CA 1
ATOM 822 C C . VAL A 1 105 ? 13.352 -3.028 -4.649 1.00 86.75 105 VAL A C 1
ATOM 824 O O . VAL A 1 105 ? 13.896 -3.055 -5.754 1.00 86.75 105 VAL A O 1
ATOM 827 N N . SER A 1 106 ? 13.831 -3.715 -3.605 1.00 83.69 106 SER A N 1
ATOM 828 C CA . SER A 1 106 ? 15.034 -4.559 -3.690 1.00 83.69 106 SER A CA 1
ATOM 829 C C . SER A 1 106 ? 14.802 -5.862 -4.472 1.00 83.69 106 SER A C 1
ATOM 831 O O . SER A 1 106 ? 15.750 -6.443 -5.003 1.00 83.69 106 SER A O 1
ATOM 833 N N . ILE A 1 107 ? 13.543 -6.294 -4.593 1.00 80.75 107 ILE A N 1
ATOM 834 C CA . ILE A 1 107 ? 13.127 -7.510 -5.298 1.00 80.75 107 ILE A CA 1
ATOM 835 C C . ILE A 1 107 ? 12.762 -7.195 -6.758 1.00 80.75 107 ILE A C 1
ATOM 837 O O . ILE A 1 107 ? 11.993 -6.282 -7.053 1.00 80.75 107 ILE A O 1
ATOM 841 N N . GLU A 1 108 ? 13.249 -8.004 -7.703 1.00 79.06 108 GLU A N 1
ATOM 842 C CA . GLU A 1 108 ? 12.834 -7.933 -9.109 1.00 79.06 108 GLU A CA 1
ATOM 843 C C . GLU A 1 108 ? 11.709 -8.939 -9.437 1.00 79.06 108 GLU A C 1
ATOM 845 O O . GLU A 1 108 ? 11.877 -10.138 -9.204 1.00 79.06 108 GLU A O 1
ATOM 850 N N . PRO A 1 109 ? 10.593 -8.522 -10.070 1.00 81.00 109 PRO A N 1
ATOM 851 C CA . PRO A 1 109 ? 10.163 -7.145 -10.326 1.00 81.00 109 PRO A CA 1
ATOM 852 C C . PRO A 1 109 ? 9.670 -6.443 -9.052 1.00 81.00 109 PRO A C 1
ATOM 854 O O . PRO A 1 109 ? 9.086 -7.094 -8.186 1.00 81.00 109 PRO A O 1
ATOM 857 N N . ALA A 1 110 ? 9.801 -5.112 -9.016 1.00 86.00 110 ALA A N 1
ATOM 858 C CA . ALA A 1 110 ? 9.444 -4.304 -7.853 1.00 86.00 110 ALA A CA 1
ATOM 859 C C . ALA A 1 110 ? 7.924 -4.285 -7.589 1.00 86.00 110 ALA A C 1
ATOM 861 O O . ALA A 1 110 ? 7.169 -3.497 -8.179 1.00 86.00 110 ALA A O 1
ATOM 862 N N . ILE A 1 111 ? 7.465 -5.214 -6.745 1.00 86.38 111 ILE A N 1
ATOM 863 C CA . ILE A 1 111 ? 6.053 -5.474 -6.451 1.00 86.38 111 ILE A CA 1
ATOM 864 C C . ILE A 1 111 ? 5.856 -5.613 -4.940 1.00 86.38 111 ILE A C 1
ATOM 866 O O . ILE A 1 111 ? 6.311 -6.592 -4.354 1.00 86.38 111 ILE A O 1
ATOM 870 N N . LEU A 1 112 ? 5.073 -4.708 -4.349 1.00 88.94 112 LEU A N 1
ATOM 871 C CA . LEU A 1 112 ? 4.526 -4.867 -2.997 1.00 88.94 112 LEU A CA 1
ATOM 872 C C . LEU A 1 112 ? 3.297 -5.795 -3.064 1.00 88.94 112 LEU A C 1
ATOM 874 O O . LEU A 1 112 ? 2.461 -5.627 -3.963 1.00 88.94 112 LEU A O 1
ATOM 878 N N . ARG A 1 113 ? 3.212 -6.802 -2.184 1.00 88.00 113 ARG A N 1
ATOM 879 C CA . ARG A 1 113 ? 2.392 -8.017 -2.378 1.00 88.00 113 ARG A CA 1
ATOM 880 C C . ARG A 1 113 ? 1.422 -8.363 -1.264 1.00 88.00 113 ARG A C 1
ATOM 882 O O . ARG A 1 113 ? 1.791 -8.153 -0.096 1.00 88.00 113 ARG A O 1
#

InterPro domains:
  IPR000270 PB1 domain [PF00564] (38-113)
  IPR000270 PB1 domain [SM00666] (35-110)
  IPR053793 PB1-like domain [PS51745] (35-113)